Protein AF-A0A673GDU0-F1 (afdb_monomer)

Structure (mmCIF, N/CA/C/O backbone):
data_AF-A0A673GDU0-F1
#
_entry.id   AF-A0A673GDU0-F1
#
loop_
_atom_site.group_PDB
_atom_site.id
_atom_site.type_symbol
_atom_site.label_atom_id
_atom_site.label_alt_id
_atom_site.label_comp_id
_atom_site.label_asym_id
_atom_site.label_entity_id
_atom_site.label_seq_id
_atom_site.pdbx_PDB_ins_code
_atom_site.Cartn_x
_atom_site.Cartn_y
_atom_site.Cartn_z
_atom_site.occupancy
_atom_site.B_iso_o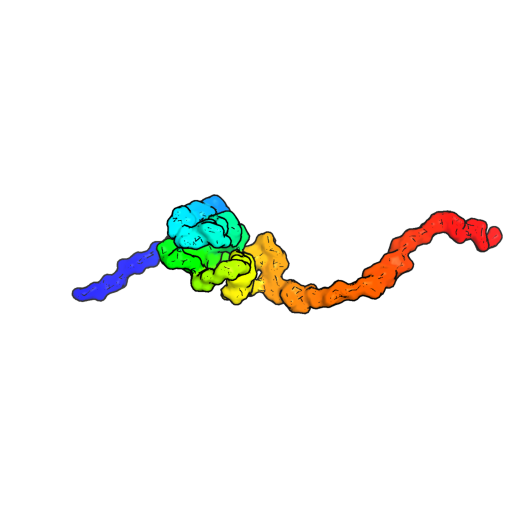r_equiv
_atom_site.auth_seq_id
_atom_site.auth_comp_id
_atom_site.auth_asym_id
_atom_site.auth_atom_id
_atom_site.pdbx_PDB_model_num
ATOM 1 N N . MET A 1 1 ? -28.736 0.744 -29.438 1.00 36.25 1 MET A N 1
ATOM 2 C CA . MET A 1 1 ? -28.479 0.380 -28.028 1.00 36.25 1 MET A CA 1
ATOM 3 C C . MET A 1 1 ? -27.080 -0.206 -27.941 1.00 36.25 1 MET A C 1
ATOM 5 O O . MET A 1 1 ? -26.630 -0.797 -28.915 1.00 36.25 1 MET A O 1
ATOM 9 N N . ALA A 1 2 ? -26.389 0.114 -26.850 1.00 42.16 2 ALA A N 1
ATOM 10 C CA . ALA A 1 2 ? -24.938 0.133 -26.680 1.00 42.16 2 ALA A CA 1
ATOM 11 C C . ALA A 1 2 ? -24.203 -1.130 -27.154 1.00 42.16 2 ALA A C 1
ATOM 13 O O . ALA A 1 2 ? -24.559 -2.243 -26.778 1.00 42.16 2 ALA A O 1
ATOM 14 N N . ARG A 1 3 ? -23.136 -0.935 -27.933 1.00 43.34 3 ARG A N 1
ATOM 15 C CA . ARG A 1 3 ? -22.069 -1.923 -28.087 1.00 43.34 3 ARG A CA 1
ATOM 16 C C . ARG A 1 3 ? -20.859 -1.379 -27.345 1.00 43.34 3 ARG A C 1
ATOM 18 O O . ARG A 1 3 ? -20.334 -0.327 -27.696 1.00 43.34 3 ARG A O 1
ATOM 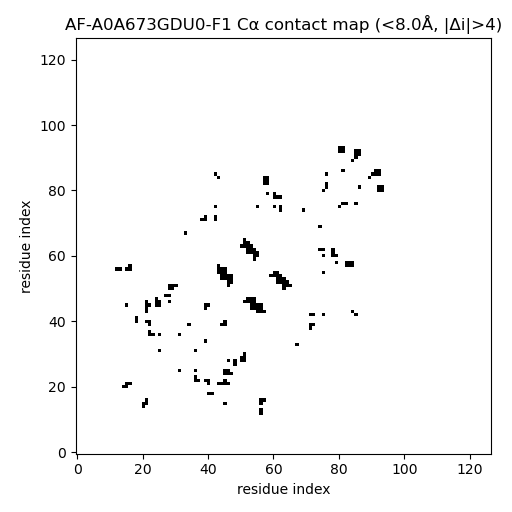25 N N . SER A 1 4 ? -20.551 -2.078 -26.264 1.00 54.44 4 SER A N 1
ATOM 26 C CA . SER A 1 4 ? -19.403 -1.912 -25.396 1.00 54.44 4 SER A CA 1
ATOM 27 C C . SER A 1 4 ? -18.111 -1.877 -26.201 1.00 54.44 4 SER A C 1
ATOM 29 O O . SER A 1 4 ? -17.806 -2.834 -26.904 1.00 54.44 4 SER A O 1
ATOM 31 N N . SER A 1 5 ? -17.363 -0.799 -26.023 1.00 53.06 5 SER A N 1
ATOM 32 C CA . SER A 1 5 ? -15.908 -0.767 -26.086 1.00 53.06 5 SER A CA 1
ATOM 33 C C . SER A 1 5 ? -15.519 0.296 -25.076 1.00 53.06 5 SER A C 1
ATOM 35 O O . SER A 1 5 ? -15.424 1.469 -25.406 1.00 53.06 5 SER A O 1
ATOM 37 N N . GLN A 1 6 ? -15.462 -0.087 -23.803 1.00 53.47 6 GLN A N 1
ATOM 38 C CA . GLN A 1 6 ? -14.603 0.645 -22.887 1.00 53.47 6 GLN A CA 1
ATOM 39 C C . GLN A 1 6 ? -13.228 0.100 -23.187 1.00 53.47 6 GLN A C 1
ATOM 41 O O . GLN A 1 6 ? -12.929 -1.061 -22.906 1.00 53.47 6 GLN A O 1
ATOM 46 N N . ASP A 1 7 ? -12.509 0.920 -23.937 1.00 48.59 7 ASP A N 1
ATOM 47 C CA . ASP A 1 7 ? -11.111 0.772 -24.246 1.00 48.59 7 ASP A CA 1
ATOM 48 C C . ASP A 1 7 ? -10.397 0.266 -22.998 1.00 48.59 7 ASP A C 1
ATOM 50 O O . ASP A 1 7 ? -10.496 0.850 -21.917 1.00 48.59 7 ASP A O 1
ATOM 54 N N . GLY A 1 8 ? -9.749 -0.887 -23.154 1.00 46.59 8 GLY A N 1
ATOM 55 C CA . GLY A 1 8 ? -8.762 -1.350 -22.206 1.00 46.59 8 GLY A CA 1
ATOM 56 C C . GLY A 1 8 ? -7.655 -0.317 -22.206 1.00 46.59 8 GLY A C 1
ATOM 57 O O . GLY A 1 8 ? -6.728 -0.395 -23.011 1.00 46.59 8 GLY A O 1
ATOM 58 N N . GLU A 1 9 ? -7.788 0.672 -21.331 1.00 45.38 9 GLU A N 1
ATOM 59 C CA . GLU A 1 9 ? -6.657 1.444 -20.886 1.00 45.38 9 GLU A CA 1
ATOM 60 C C . GLU A 1 9 ? -5.749 0.421 -20.215 1.00 45.38 9 GLU A C 1
ATOM 62 O O . GLU A 1 9 ? -6.019 -0.107 -19.138 1.00 45.38 9 GLU A O 1
ATOM 67 N N . ILE A 1 10 ? -4.724 0.030 -20.962 1.00 51.38 10 ILE A N 1
ATOM 68 C CA . ILE A 1 10 ? -3.490 -0.527 -20.439 1.00 51.38 10 ILE A CA 1
ATOM 69 C C . ILE A 1 10 ? -2.915 0.518 -19.473 1.00 51.38 10 ILE A C 1
ATOM 71 O O . ILE A 1 10 ? -2.000 1.268 -19.806 1.00 51.38 10 ILE A O 1
ATOM 75 N N . GLU A 1 11 ? -3.548 0.663 -18.310 1.00 49.25 11 GLU A N 1
ATOM 76 C CA . GLU A 1 11 ? -3.132 1.571 -17.257 1.00 49.25 11 GLU A CA 1
ATOM 77 C C . GLU A 1 11 ? -1.758 1.104 -16.800 1.00 49.25 11 GLU A C 1
ATOM 79 O O . GLU A 1 11 ? -1.640 0.078 -16.144 1.00 49.25 11 GLU A O 1
ATOM 84 N N . ALA A 1 12 ? -0.731 1.849 -17.208 1.00 54.88 12 ALA A N 1
ATOM 85 C CA . ALA A 1 12 ? 0.679 1.649 -16.913 1.00 54.88 12 ALA A CA 1
ATOM 86 C C . ALA A 1 12 ? 0.928 1.021 -15.529 1.00 54.88 12 ALA A C 1
ATOM 88 O O . ALA A 1 12 ? 1.072 1.720 -14.520 1.00 54.88 12 ALA A O 1
ATOM 89 N N . ASP A 1 13 ? 1.040 -0.308 -15.500 1.00 55.69 13 ASP A N 1
ATOM 90 C CA . ASP A 1 13 ? 1.244 -1.097 -14.283 1.00 55.69 13 ASP A CA 1
ATOM 91 C C . ASP A 1 13 ? 2.576 -0.724 -13.597 1.00 55.69 13 ASP A C 1
ATOM 93 O O . ASP A 1 13 ? 2.761 -0.895 -12.390 1.00 55.69 13 ASP A O 1
ATOM 97 N N . ASP A 1 14 ? 3.495 -0.122 -14.359 1.00 66.06 14 ASP A N 1
ATOM 98 C CA . ASP A 1 14 ? 4.790 0.366 -13.899 1.00 66.06 14 ASP A CA 1
ATOM 99 C C . ASP A 1 14 ? 4.721 1.657 -13.072 1.00 66.06 14 ASP A C 1
ATOM 101 O O . ASP A 1 14 ? 5.631 1.915 -12.276 1.00 66.06 14 ASP A O 1
ATOM 105 N N . ALA A 1 15 ? 3.663 2.470 -13.189 1.00 85.81 15 ALA A N 1
ATOM 106 C CA . ALA A 1 15 ? 3.588 3.759 -12.492 1.00 85.81 15 ALA A CA 1
ATOM 107 C C . ALA A 1 15 ? 3.631 3.593 -10.962 1.00 85.81 15 ALA A C 1
ATOM 109 O O . ALA A 1 15 ? 4.193 4.431 -10.249 1.00 85.81 15 ALA A O 1
ATOM 110 N N . TRP A 1 16 ? 3.100 2.480 -10.452 1.00 92.06 16 TRP A N 1
ATOM 111 C CA . TRP A 1 16 ? 3.030 2.189 -9.019 1.00 92.06 16 TRP A CA 1
ATOM 112 C C . TRP A 1 16 ? 4.252 1.439 -8.471 1.00 92.06 16 TRP A C 1
ATOM 114 O O . TRP A 1 16 ? 4.351 1.234 -7.256 1.00 92.06 16 TRP A O 1
ATOM 124 N N . SER A 1 17 ? 5.228 1.092 -9.319 1.00 90.12 17 SER A N 1
ATOM 125 C CA . SER A 1 17 ? 6.531 0.576 -8.869 1.00 90.12 17 SER A CA 1
ATOM 126 C C . SER A 1 17 ? 7.305 1.618 -8.042 1.00 90.12 17 SER A C 1
ATOM 128 O O . SER A 1 17 ? 7.977 1.284 -7.059 1.00 90.12 17 SER A O 1
ATOM 130 N N . SER A 1 18 ? 7.114 2.901 -8.362 1.00 93.81 18 SER A N 1
ATOM 131 C CA . SER A 1 18 ? 7.695 4.050 -7.667 1.00 93.81 18 SER A CA 1
ATOM 132 C C . SER A 1 18 ? 7.049 4.286 -6.297 1.00 93.81 18 SER A C 1
ATOM 134 O O . SER A 1 18 ? 5.839 4.485 -6.174 1.00 93.81 18 SER A O 1
ATOM 136 N N . MET A 1 19 ? 7.870 4.309 -5.244 1.00 95.25 19 MET A N 1
ATOM 137 C CA . MET A 1 19 ? 7.414 4.578 -3.875 1.00 95.25 19 MET A CA 1
ATOM 138 C C . MET A 1 19 ? 6.755 5.968 -3.720 1.00 95.25 19 MET A C 1
ATOM 140 O O . MET A 1 19 ? 5.660 6.018 -3.159 1.00 95.25 19 MET A O 1
ATOM 144 N N . PRO A 1 20 ? 7.332 7.077 -4.233 1.00 96.88 20 PRO A N 1
ATOM 145 C CA . PRO A 1 20 ? 6.678 8.389 -4.209 1.00 96.88 20 PRO A CA 1
ATOM 146 C C . PRO A 1 20 ? 5.280 8.406 -4.833 1.00 96.88 20 PRO A C 1
ATOM 148 O O . PRO A 1 20 ? 4.368 9.001 -4.260 1.00 96.88 20 PRO A O 1
ATOM 151 N N . ASN A 1 21 ? 5.087 7.711 -5.959 1.00 96.50 21 ASN A N 1
ATOM 152 C CA . ASN A 1 21 ? 3.780 7.645 -6.613 1.00 96.50 21 ASN A CA 1
ATOM 153 C C . ASN A 1 21 ? 2.769 6.964 -5.689 1.00 96.50 21 ASN A C 1
ATOM 155 O O . ASN A 1 21 ? 1.711 7.528 -5.415 1.00 96.50 21 ASN A O 1
ATOM 159 N N . ARG A 1 22 ? 3.128 5.805 -5.117 1.00 97.25 22 ARG A N 1
ATOM 160 C CA . ARG A 1 22 ? 2.262 5.109 -4.155 1.00 97.25 22 ARG A CA 1
ATOM 161 C C . ARG A 1 22 ? 1.873 6.003 -2.983 1.00 97.25 22 ARG A C 1
ATOM 163 O O . ARG A 1 22 ? 0.692 6.068 -2.670 1.00 97.25 22 ARG A O 1
ATO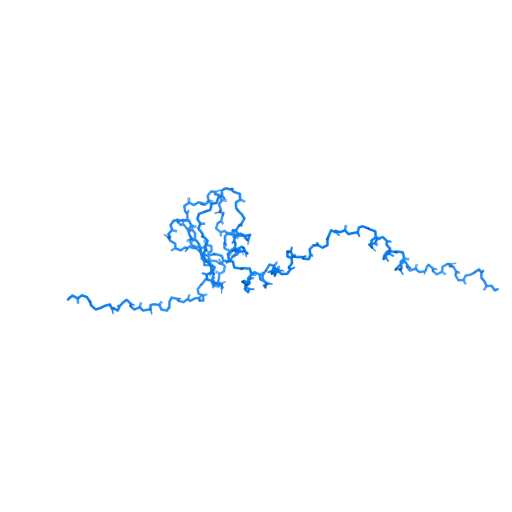M 170 N N . VAL A 1 23 ? 2.817 6.728 -2.380 1.00 98.00 23 VAL A N 1
ATOM 171 C CA . VAL A 1 23 ? 2.516 7.668 -1.283 1.00 98.00 23 VAL A CA 1
ATOM 172 C C . VAL A 1 23 ? 1.535 8.751 -1.741 1.00 98.00 23 VAL A C 1
ATOM 174 O O . VAL A 1 23 ? 0.533 8.992 -1.072 1.00 98.00 23 VAL A O 1
ATOM 177 N N . SER A 1 24 ? 1.772 9.350 -2.911 1.00 97.12 24 SER A N 1
ATOM 178 C CA . SER A 1 24 ? 0.919 10.405 -3.469 1.00 97.12 24 SER A CA 1
ATOM 179 C C . SER A 1 24 ? -0.517 9.943 -3.754 1.00 97.12 24 SER A C 1
ATOM 181 O O . SER A 1 24 ? -1.442 10.752 -3.686 1.00 97.12 24 SER A O 1
ATOM 183 N N . SER A 1 25 ? -0.744 8.647 -3.996 1.00 96.94 25 SER A N 1
ATOM 184 C CA . SER A 1 25 ? -2.098 8.113 -4.213 1.00 96.94 25 SER A CA 1
ATOM 185 C C . SER A 1 25 ? -3.027 8.270 -2.997 1.00 96.94 25 SER A C 1
ATOM 187 O O . SER A 1 25 ? -4.243 8.338 -3.158 1.00 96.94 25 SER A O 1
ATOM 189 N N . PHE A 1 26 ? -2.483 8.392 -1.781 1.00 97.81 26 PHE A N 1
ATOM 190 C CA . PHE A 1 26 ? -3.262 8.433 -0.537 1.00 97.81 26 PHE A CA 1
ATOM 191 C C . PHE A 1 26 ? -3.794 9.826 -0.158 1.00 97.81 26 PHE A C 1
ATOM 193 O O . PHE A 1 26 ? -4.342 9.981 0.930 1.00 97.81 26 PHE A O 1
ATOM 200 N N . GLN A 1 27 ? -3.688 10.829 -1.039 1.00 95.38 27 GLN A N 1
ATOM 201 C CA . GLN A 1 27 ? -4.159 12.203 -0.782 1.00 95.38 27 GLN A CA 1
ATOM 202 C C . GLN A 1 27 ? -5.613 12.284 -0.281 1.00 95.38 27 GLN A C 1
ATOM 204 O O . GLN A 1 27 ? -5.925 13.132 0.548 1.00 95.38 27 GLN A O 1
ATOM 209 N N . HIS A 1 28 ? -6.484 11.388 -0.753 1.00 94.50 28 HIS A N 1
ATOM 210 C CA . HIS A 1 28 ? -7.910 11.347 -0.400 1.00 94.50 28 HIS A CA 1
ATOM 211 C C . HIS A 1 28 ? -8.301 10.071 0.355 1.00 94.50 28 HIS A C 1
ATOM 213 O O . HIS A 1 28 ? -9.465 9.672 0.348 1.00 94.50 28 HIS A O 1
ATOM 219 N N . PHE A 1 29 ? -7.334 9.385 0.967 1.00 96.44 29 PHE A N 1
ATOM 220 C CA . PHE A 1 29 ? -7.616 8.159 1.701 1.00 96.44 29 PHE A CA 1
ATOM 221 C C . PHE A 1 29 ? -8.427 8.478 2.972 1.00 96.44 29 PHE A C 1
ATOM 223 O O . PHE A 1 29 ? -8.000 9.314 3.767 1.00 96.44 29 PHE A O 1
ATOM 230 N N . PRO A 1 30 ? -9.580 7.830 3.215 1.00 95.31 30 PRO A N 1
ATOM 231 C CA . PRO A 1 30 ? -10.488 8.238 4.292 1.00 95.31 30 PRO A CA 1
ATOM 232 C C . PRO A 1 30 ? -10.002 7.882 5.705 1.00 95.31 30 PRO A C 1
ATOM 234 O O . PRO A 1 30 ? -10.647 8.259 6.676 1.00 95.31 30 PRO A O 1
ATOM 237 N N . ARG A 1 31 ? -8.893 7.141 5.837 1.00 93.94 31 ARG A N 1
ATOM 238 C CA . ARG A 1 31 ? -8.397 6.599 7.118 1.00 93.94 31 ARG A CA 1
ATOM 239 C C . ARG A 1 31 ? -6.946 6.974 7.403 1.00 93.94 31 ARG A C 1
ATOM 241 O O . ARG A 1 31 ? -6.194 6.196 7.988 1.00 93.94 31 ARG A O 1
ATOM 248 N N . THR A 1 32 ? -6.542 8.161 6.958 1.00 92.56 32 THR A N 1
ATOM 249 C CA . THR A 1 32 ? -5.185 8.706 7.142 1.00 92.56 32 THR A CA 1
ATOM 250 C C . THR A 1 32 ? -4.786 8.860 8.608 1.00 92.56 32 THR A C 1
ATOM 252 O O . THR A 1 32 ? -3.601 8.766 8.916 1.00 92.56 32 THR A O 1
ATOM 255 N N . GLU A 1 33 ? -5.751 9.037 9.517 1.00 91.38 33 GLU A N 1
ATOM 256 C CA . GLU A 1 33 ? -5.499 9.106 10.965 1.00 91.38 33 GLU A CA 1
ATOM 257 C C . GLU A 1 33 ? -5.060 7.758 11.561 1.00 91.38 33 GLU A C 1
ATOM 259 O O . GLU A 1 33 ? -4.279 7.722 12.510 1.00 91.38 33 GLU A O 1
ATOM 264 N N . GLU A 1 34 ? -5.533 6.638 11.006 1.00 93.81 34 GLU A N 1
ATOM 265 C CA . GLU A 1 34 ? -5.184 5.293 11.481 1.00 93.81 34 GLU A CA 1
ATOM 266 C C . GLU A 1 34 ? -4.025 4.667 10.705 1.00 93.81 34 GLU A C 1
ATOM 268 O O . GLU A 1 34 ? -3.222 3.912 11.265 1.00 93.81 34 GLU A O 1
ATOM 273 N N . PHE A 1 35 ? -3.929 4.973 9.412 1.00 94.88 35 PHE A N 1
ATOM 274 C CA . PHE A 1 35 ? -2.952 4.381 8.512 1.00 94.88 35 PHE A CA 1
ATOM 275 C C . PHE A 1 35 ? -2.256 5.468 7.703 1.00 94.88 35 PHE A C 1
ATOM 277 O O . PHE A 1 35 ? -2.843 6.068 6.802 1.00 94.88 35 PHE A O 1
ATOM 284 N N . SER A 1 36 ? -0.970 5.686 7.986 1.00 96.25 36 SER A N 1
ATOM 285 C CA . SER A 1 3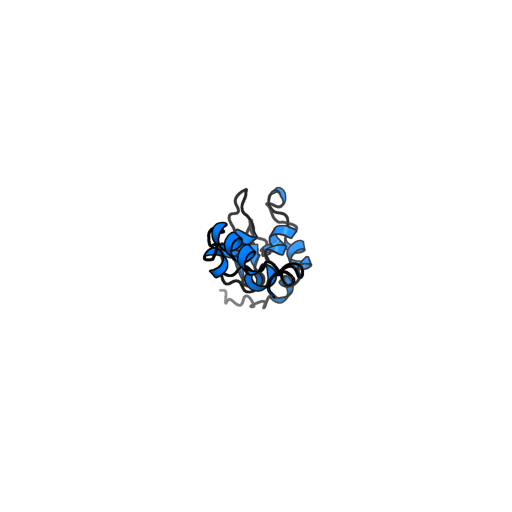6 ? -0.185 6.641 7.210 1.00 96.25 36 SER A CA 1
ATOM 286 C C . SER A 1 36 ? 0.052 6.140 5.783 1.00 96.25 36 SER A C 1
ATOM 288 O O . SER A 1 36 ? 0.261 4.940 5.541 1.00 96.25 36 SER A O 1
ATOM 290 N N . ALA A 1 37 ? 0.071 7.084 4.842 1.00 97.50 37 ALA A N 1
ATOM 291 C CA . ALA A 1 37 ? 0.339 6.831 3.432 1.00 97.50 37 ALA A CA 1
ATOM 292 C C . ALA A 1 37 ? 1.665 6.081 3.231 1.00 97.50 37 ALA A C 1
ATOM 294 O O . ALA A 1 37 ? 1.739 5.125 2.462 1.00 97.50 37 ALA A O 1
ATOM 295 N N . GLU A 1 38 ? 2.708 6.449 3.977 1.00 97.00 38 GLU A N 1
ATOM 296 C CA . GLU A 1 38 ? 4.023 5.815 3.905 1.00 97.00 38 GLU A CA 1
ATOM 297 C C . GLU A 1 38 ? 3.970 4.360 4.363 1.00 97.00 38 GLU A C 1
ATOM 299 O O . GLU A 1 38 ? 4.626 3.506 3.767 1.00 97.00 38 GLU A O 1
ATOM 304 N N . ARG A 1 39 ? 3.200 4.044 5.412 1.00 96.56 39 ARG A N 1
ATOM 305 C CA . ARG A 1 39 ? 3.115 2.677 5.938 1.00 96.56 39 ARG A CA 1
ATOM 306 C C . ARG A 1 39 ? 2.401 1.756 4.953 1.00 96.56 39 ARG A C 1
ATOM 308 O O . ARG A 1 39 ? 2.874 0.642 4.724 1.00 96.56 39 ARG A O 1
ATOM 315 N N . LEU A 1 40 ? 1.319 2.231 4.339 1.00 98.00 40 LEU A N 1
ATOM 316 C CA . LEU A 1 40 ? 0.611 1.514 3.277 1.00 98.00 40 LEU A CA 1
ATOM 317 C C . LEU A 1 40 ? 1.504 1.360 2.030 1.00 98.00 40 LEU A C 1
ATOM 319 O O . LEU A 1 40 ? 1.693 0.249 1.531 1.00 98.00 40 LEU A O 1
ATOM 323 N N . ALA A 1 41 ? 2.159 2.436 1.587 1.00 97.56 41 ALA A N 1
ATOM 324 C CA . ALA A 1 41 ? 3.037 2.423 0.418 1.00 97.56 41 ALA A CA 1
ATOM 325 C C . ALA A 1 41 ? 4.294 1.550 0.596 1.00 97.56 41 ALA A C 1
ATOM 327 O O . ALA A 1 41 ? 4.712 0.882 -0.356 1.00 97.56 41 ALA A O 1
ATOM 328 N N . ARG A 1 42 ? 4.874 1.488 1.805 1.00 96.31 42 ARG A N 1
ATOM 329 C CA . ARG A 1 42 ? 5.993 0.584 2.152 1.00 96.31 42 ARG A CA 1
ATOM 330 C C . ARG A 1 42 ? 5.578 -0.883 2.158 1.00 96.31 42 ARG A C 1
ATOM 332 O O . ARG A 1 42 ? 6.389 -1.747 1.828 1.00 96.31 42 ARG A O 1
ATOM 339 N N . ALA A 1 43 ? 4.320 -1.163 2.493 1.00 97.06 43 ALA A N 1
ATOM 340 C CA . ALA A 1 43 ? 3.737 -2.486 2.312 1.00 97.06 43 ALA A CA 1
ATOM 341 C C . ALA A 1 43 ? 3.451 -2.796 0.831 1.00 97.06 43 ALA A C 1
ATOM 343 O O . ALA A 1 43 ? 3.048 -3.906 0.527 1.00 97.06 43 ALA A O 1
ATOM 344 N N . GLY A 1 44 ? 3.711 -1.876 -0.103 1.00 96.94 44 GLY A N 1
ATOM 345 C CA . GLY A 1 44 ? 3.541 -2.089 -1.541 1.00 96.94 44 GLY A CA 1
ATOM 346 C C . GLY A 1 44 ? 2.164 -1.689 -2.063 1.00 96.94 44 GLY A C 1
ATOM 347 O O . GLY A 1 44 ? 1.840 -2.020 -3.201 1.00 96.94 44 GLY A O 1
ATOM 348 N N . PHE A 1 45 ? 1.358 -0.995 -1.261 1.00 98.00 45 PHE A N 1
ATOM 349 C CA . PHE A 1 45 ? 0.011 -0.592 -1.641 1.00 98.00 45 PHE A CA 1
ATOM 350 C C . PHE A 1 45 ? -0.053 0.800 -2.268 1.00 98.00 45 PHE A C 1
ATOM 352 O O . PHE A 1 45 ? 0.688 1.698 -1.876 1.00 98.00 45 PHE A O 1
ATOM 359 N N . TYR A 1 46 ? -0.991 0.984 -3.189 1.00 97.88 46 TYR A N 1
ATOM 360 C CA . TYR A 1 46 ? -1.505 2.285 -3.612 1.00 97.88 46 TYR A CA 1
ATOM 361 C C . TYR A 1 46 ? -3.021 2.336 -3.386 1.00 97.88 46 TYR A C 1
ATOM 363 O O . TYR A 1 46 ? -3.688 1.295 -3.336 1.00 97.88 46 TYR A O 1
ATOM 371 N N . PHE A 1 47 ? -3.565 3.537 -3.209 1.00 97.81 47 PHE A N 1
ATOM 372 C CA . PHE A 1 47 ? -4.996 3.736 -3.018 1.00 97.81 47 PHE A CA 1
ATOM 373 C C . PHE A 1 47 ? -5.746 3.612 -4.344 1.00 97.81 47 PHE A C 1
ATOM 375 O O . PHE A 1 47 ? -5.335 4.178 -5.353 1.00 97.81 47 PHE A O 1
ATOM 382 N N . THR A 1 48 ? -6.868 2.892 -4.338 1.00 96.31 48 THR A N 1
ATOM 383 C CA . THR A 1 48 ? -7.682 2.674 -5.548 1.00 96.31 48 THR A CA 1
ATOM 384 C C . THR A 1 48 ? -8.677 3.801 -5.835 1.00 96.31 48 THR A C 1
ATOM 386 O O . THR A 1 48 ? -9.354 3.764 -6.856 1.00 96.31 48 THR A O 1
ATOM 389 N N . GLY A 1 49 ? -8.806 4.784 -4.937 1.00 95.50 49 GLY A N 1
ATOM 390 C CA . GLY A 1 49 ? -9.807 5.852 -5.042 1.00 95.50 49 GLY A CA 1
ATOM 391 C C . GLY A 1 49 ? -11.188 5.481 -4.490 1.00 95.50 49 GLY A C 1
ATOM 392 O O . GLY A 1 49 ? -12.071 6.334 -4.447 1.00 95.50 49 GLY A O 1
ATOM 393 N N . GLN A 1 50 ? -11.390 4.237 -4.042 1.00 96.12 50 GLN A N 1
ATOM 394 C CA . GLN A 1 50 ? -12.675 3.739 -3.551 1.00 96.12 50 GLN A CA 1
ATOM 395 C C . GLN A 1 50 ? -12.585 3.303 -2.083 1.00 96.12 50 GLN A C 1
ATOM 397 O O . GLN A 1 50 ? -11.763 2.456 -1.743 1.00 96.12 50 GLN A O 1
ATOM 402 N N . ALA A 1 51 ? -13.466 3.838 -1.228 1.00 96.00 51 ALA A N 1
ATOM 403 C CA . ALA A 1 51 ? -13.555 3.493 0.198 1.00 96.00 51 ALA A CA 1
ATOM 404 C C . ALA A 1 51 ? -12.169 3.481 0.882 1.00 96.00 51 ALA A C 1
ATOM 406 O O . ALA A 1 51 ? -11.401 4.423 0.712 1.00 96.00 51 ALA A O 1
ATOM 407 N N . ASP A 1 52 ? -11.832 2.430 1.632 1.00 96.81 52 ASP A N 1
ATOM 408 C CA . ASP A 1 52 ? -10.495 2.197 2.189 1.00 96.81 52 ASP A CA 1
ATOM 409 C C . ASP A 1 52 ? -9.698 1.129 1.410 1.00 96.81 52 ASP A C 1
ATOM 411 O O . ASP A 1 52 ? -8.715 0.568 1.902 1.00 96.81 52 ASP A O 1
ATOM 415 N N . ARG A 1 53 ? -10.100 0.867 0.161 1.00 98.12 53 ARG A N 1
ATOM 416 C CA . ARG A 1 53 ? -9.529 -0.175 -0.686 1.00 98.12 53 ARG A CA 1
ATOM 417 C C . ARG A 1 53 ? -8.174 0.228 -1.253 1.00 98.12 53 ARG A C 1
ATOM 419 O O . ARG A 1 53 ? -8.036 1.223 -1.973 1.00 98.12 53 ARG A O 1
ATOM 426 N N . VAL A 1 54 ? -7.185 -0.629 -1.039 1.00 98.06 54 VAL A N 1
ATOM 427 C CA . VAL A 1 54 ? -5.827 -0.478 -1.566 1.00 98.06 54 VAL A CA 1
ATOM 428 C C . VAL A 1 54 ? -5.417 -1.692 -2.394 1.00 98.06 54 VAL A C 1
ATOM 430 O O . VAL A 1 54 ? -5.915 -2.796 -2.172 1.00 98.06 54 VAL A O 1
ATOM 433 N N . ARG A 1 55 ? -4.504 -1.513 -3.352 1.00 98.00 55 ARG A N 1
ATOM 434 C CA . ARG A 1 55 ? -4.015 -2.591 -4.224 1.00 98.00 55 ARG A CA 1
ATOM 435 C C . ARG A 1 55 ? -2.494 -2.644 -4.233 1.00 98.00 55 ARG A C 1
ATOM 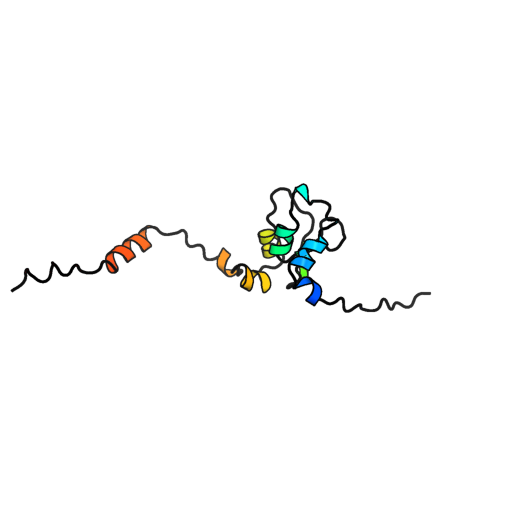437 O O . ARG A 1 55 ? -1.834 -1.609 -4.216 1.00 98.00 55 ARG A O 1
ATOM 444 N N . CYS A 1 56 ? -1.925 -3.847 -4.218 1.00 97.38 56 CYS A N 1
ATOM 445 C CA . CYS A 1 56 ? -0.483 -4.009 -4.352 1.00 97.38 56 CYS A CA 1
ATOM 446 C C . CYS A 1 56 ? -0.044 -3.768 -5.802 1.00 97.38 56 CYS A C 1
ATOM 448 O O . CYS A 1 56 ? -0.617 -4.356 -6.714 1.00 97.38 56 CYS A O 1
ATOM 450 N N . PHE A 1 57 ? 1.016 -2.986 -6.016 1.00 96.06 57 PHE A N 1
ATOM 451 C CA . PHE A 1 57 ? 1.561 -2.758 -7.362 1.00 96.06 57 PHE A CA 1
ATOM 452 C C . PHE A 1 57 ? 2.182 -4.012 -8.005 1.00 96.06 57 PHE A C 1
ATOM 454 O O . PHE A 1 57 ? 2.305 -4.077 -9.218 1.00 96.06 57 PHE A O 1
ATOM 461 N N . SER A 1 58 ? 2.617 -4.989 -7.198 1.00 94.88 58 SER A N 1
ATOM 462 C CA . SER A 1 58 ? 3.387 -6.145 -7.679 1.00 94.88 58 SER A CA 1
ATOM 463 C C . SER A 1 58 ? 2.554 -7.414 -7.837 1.00 94.88 58 SER A C 1
ATOM 465 O O . SER A 1 58 ? 2.732 -8.133 -8.814 1.00 94.88 58 SER A O 1
ATOM 467 N N . CYS A 1 59 ? 1.696 -7.738 -6.866 1.00 95.38 59 CYS A N 1
ATOM 468 C CA . CYS A 1 59 ? 0.855 -8.940 -6.926 1.00 95.38 59 CYS A CA 1
ATOM 469 C C . CYS A 1 59 ? -0.613 -8.637 -7.232 1.00 95.38 59 CYS A C 1
ATOM 471 O O . CYS A 1 59 ? -1.412 -9.563 -7.321 1.00 95.38 59 CYS A O 1
ATOM 473 N N . HIS A 1 60 ? -0.980 -7.356 -7.345 1.00 95.62 60 HIS A N 1
ATOM 474 C CA . HIS A 1 60 ? -2.341 -6.881 -7.608 1.00 95.62 60 HIS A CA 1
ATOM 475 C C . HIS A 1 60 ? -3.402 -7.307 -6.584 1.00 95.62 60 HIS A C 1
ATOM 477 O O . HIS A 1 60 ? -4.583 -7.023 -6.797 1.00 95.62 60 HIS A O 1
ATOM 483 N N . ALA A 1 61 ? -3.001 -7.916 -5.461 1.00 97.12 61 ALA A N 1
ATOM 484 C CA . ALA A 1 61 ? -3.892 -8.241 -4.359 1.00 97.12 61 ALA A CA 1
ATOM 485 C C . ALA A 1 61 ? -4.494 -6.965 -3.768 1.00 97.12 61 ALA A C 1
ATOM 487 O O . ALA A 1 61 ? -3.816 -5.941 -3.622 1.00 97.12 61 ALA A O 1
ATOM 488 N N . THR A 1 62 ? -5.774 -7.047 -3.430 1.00 97.81 62 THR A N 1
ATOM 489 C CA . THR A 1 62 ? -6.562 -5.937 -2.906 1.00 97.81 62 THR A CA 1
ATOM 490 C C . THR A 1 62 ? -6.889 -6.188 -1.441 1.00 97.81 62 THR A C 1
ATOM 492 O O . THR A 1 62 ? -7.208 -7.311 -1.060 1.00 97.81 62 THR A O 1
ATOM 495 N N . VAL A 1 63 ? -6.792 -5.139 -0.627 1.00 98.19 63 VAL A N 1
ATOM 496 C CA . VAL A 1 63 ? -7.165 -5.157 0.789 1.00 98.19 63 VAL A CA 1
ATOM 497 C C . VAL A 1 63 ? -8.124 -4.002 1.051 1.00 98.19 63 VAL A C 1
ATOM 499 O O . VAL A 1 63 ? -7.858 -2.869 0.654 1.00 98.19 63 VAL A O 1
ATOM 502 N N . GLU A 1 64 ? -9.227 -4.303 1.719 1.00 97.38 64 GLU A N 1
ATOM 503 C CA . GLU A 1 64 ? -10.271 -3.371 2.152 1.00 97.38 64 GLU A CA 1
ATOM 504 C C . GLU A 1 64 ? -10.775 -3.787 3.546 1.00 97.38 64 GLU A C 1
ATOM 506 O O . GLU A 1 64 ? -10.237 -4.741 4.131 1.00 97.38 64 GLU A O 1
ATOM 511 N N . ASP A 1 65 ? -11.754 -3.056 4.085 1.00 96.69 65 ASP A N 1
ATOM 512 C CA . ASP A 1 65 ? -12.363 -3.300 5.402 1.00 96.69 65 ASP A CA 1
ATOM 513 C C . ASP A 1 65 ? -11.326 -3.300 6.536 1.00 96.69 65 ASP A C 1
ATOM 515 O O . ASP A 1 65 ? -11.191 -4.253 7.312 1.00 96.69 65 ASP A O 1
ATOM 519 N N . TRP A 1 66 ? -10.533 -2.230 6.613 1.00 96.50 66 TRP A N 1
ATOM 520 C CA . TRP A 1 66 ? -9.456 -2.137 7.595 1.00 96.50 66 TRP A CA 1
ATOM 521 C C . TRP A 1 66 ? -10.004 -2.038 9.031 1.00 96.50 66 TRP A C 1
ATOM 523 O O . TRP A 1 66 ? -11.025 -1.409 9.308 1.00 96.50 66 TRP A O 1
ATOM 533 N N . ASN A 1 67 ? -9.303 -2.603 10.004 1.00 95.62 67 ASN A N 1
ATOM 534 C CA . ASN A 1 67 ? -9.648 -2.476 11.420 1.00 95.62 67 ASN A CA 1
ATOM 535 C C . ASN A 1 67 ? -8.574 -1.699 12.171 1.00 95.62 67 ASN A C 1
ATOM 537 O O . ASN A 1 67 ? -7.392 -1.750 11.831 1.00 95.62 67 ASN A O 1
ATOM 541 N N . ARG A 1 68 ? -8.965 -0.981 13.231 1.00 93.00 68 ARG A N 1
ATOM 542 C CA . ARG A 1 68 ? -7.979 -0.356 14.124 1.00 93.00 68 ARG A CA 1
ATOM 543 C C . ARG A 1 68 ? -7.025 -1.431 14.645 1.00 93.00 68 ARG A C 1
ATOM 545 O O . ARG A 1 68 ? -7.466 -2.434 15.193 1.00 93.00 68 ARG A O 1
ATOM 552 N N . GLY A 1 69 ? -5.726 -1.200 14.471 1.00 92.25 69 GLY A N 1
ATOM 553 C CA . GLY A 1 69 ? -4.675 -2.150 14.846 1.00 92.25 69 GLY A CA 1
ATOM 554 C C . GLY A 1 69 ? -4.179 -3.044 13.707 1.00 92.25 69 GLY A C 1
ATOM 555 O O . GLY A 1 69 ? -3.130 -3.665 13.868 1.00 92.25 69 GLY A O 1
ATOM 556 N N . ASP A 1 70 ? -4.845 -3.065 12.547 1.00 95.50 70 ASP A N 1
ATOM 557 C CA . ASP A 1 70 ? -4.351 -3.814 11.393 1.00 95.50 70 ASP A CA 1
ATOM 558 C C . ASP A 1 70 ? -2.949 -3.339 10.984 1.00 95.50 70 ASP A C 1
ATOM 560 O O . ASP A 1 70 ? -2.643 -2.147 10.891 1.00 95.50 70 ASP A O 1
ATOM 564 N N . ALA A 1 71 ? -2.066 -4.293 10.703 1.00 95.50 71 ALA A N 1
ATOM 565 C CA . ALA A 1 71 ? -0.744 -4.009 10.168 1.00 95.50 71 ALA A CA 1
ATOM 566 C C . ALA A 1 71 ? -0.761 -4.196 8.641 1.00 95.50 71 ALA A C 1
ATOM 568 O O . ALA A 1 71 ? -0.999 -5.317 8.185 1.00 95.50 71 ALA A O 1
ATOM 569 N N . PRO A 1 72 ? -0.442 -3.163 7.831 1.00 96.31 72 PRO A N 1
ATOM 570 C CA . PRO A 1 72 ? -0.492 -3.272 6.373 1.00 96.31 72 PRO A CA 1
ATOM 571 C C . PRO A 1 72 ? 0.319 -4.426 5.792 1.00 96.31 72 PRO A C 1
ATOM 573 O O . PRO A 1 72 ? -0.160 -5.138 4.916 1.00 96.31 72 PRO A O 1
ATOM 576 N N . LEU A 1 73 ? 1.520 -4.659 6.325 1.00 95.50 73 LEU A N 1
ATOM 577 C CA . LEU A 1 73 ? 2.377 -5.757 5.886 1.00 95.50 73 LEU A CA 1
ATOM 578 C C . LEU A 1 73 ? 1.739 -7.131 6.151 1.00 95.50 73 LEU A C 1
ATOM 580 O O . LEU A 1 73 ? 1.764 -7.992 5.278 1.00 95.50 73 LEU A O 1
ATOM 584 N N . MET A 1 74 ? 1.109 -7.308 7.317 1.00 95.25 74 MET A N 1
ATOM 585 C CA . MET A 1 74 ? 0.442 -8.563 7.683 1.00 95.25 74 MET A CA 1
ATOM 586 C C . MET A 1 74 ? -0.813 -8.799 6.847 1.00 95.25 74 MET A C 1
ATOM 588 O O . MET A 1 74 ? -1.008 -9.897 6.334 1.00 95.25 74 MET A O 1
ATOM 592 N N . ARG A 1 75 ? -1.638 -7.761 6.649 1.00 97.25 75 ARG A N 1
ATOM 593 C CA . ARG A 1 75 ? -2.818 -7.837 5.775 1.00 97.25 75 ARG A CA 1
ATOM 594 C C . ARG A 1 75 ? -2.418 -8.164 4.335 1.00 97.25 75 ARG A C 1
ATOM 596 O O . ARG A 1 75 ? -3.073 -8.980 3.694 1.00 97.25 75 ARG A O 1
ATOM 603 N N . HIS A 1 76 ? -1.306 -7.608 3.850 1.00 97.19 76 HIS A N 1
ATOM 604 C CA . HIS A 1 76 ? -0.751 -7.964 2.546 1.00 97.19 76 HIS A CA 1
ATOM 605 C C . HIS A 1 76 ? -0.314 -9.431 2.494 1.00 97.19 76 HIS A C 1
ATOM 607 O O . HIS A 1 76 ? -0.709 -10.154 1.583 1.00 97.19 76 HIS A O 1
ATOM 613 N N . GLN A 1 77 ? 0.461 -9.893 3.474 1.00 94.56 77 GLN A N 1
ATOM 614 C CA . GLN A 1 77 ? 0.914 -11.282 3.519 1.00 94.56 77 GLN A CA 1
ATOM 615 C C . GLN A 1 77 ? -0.263 -12.263 3.579 1.00 94.56 77 GLN A C 1
ATOM 617 O O . GLN A 1 77 ? -0.228 -13.293 2.915 1.00 94.56 77 GLN A O 1
ATOM 622 N N . GLN A 1 78 ? -1.320 -11.932 4.321 1.00 95.38 78 GLN A N 1
ATOM 623 C CA . GLN A 1 78 ? -2.527 -12.749 4.398 1.00 95.38 78 GLN A CA 1
ATOM 624 C C . GLN A 1 78 ? -3.303 -12.771 3.073 1.00 95.38 78 GLN A C 1
ATOM 626 O O . GLN A 1 78 ? -3.784 -13.826 2.671 1.00 95.38 78 GLN A O 1
ATOM 631 N N . ALA A 1 79 ? -3.392 -11.635 2.377 1.00 96.38 79 ALA A N 1
ATOM 632 C CA . ALA A 1 79 ? -4.064 -11.543 1.082 1.00 96.38 79 ALA A CA 1
ATOM 633 C C . ALA A 1 79 ? -3.274 -12.214 -0.059 1.00 96.38 79 ALA A C 1
ATOM 635 O O . ALA A 1 79 ? -3.868 -12.740 -0.996 1.00 96.38 79 ALA A O 1
ATOM 636 N N . SER A 1 80 ? -1.939 -12.185 -0.009 1.00 95.75 80 SER A N 1
ATOM 637 C CA . SER A 1 80 ? -1.066 -12.750 -1.043 1.00 95.75 80 SER A CA 1
ATOM 638 C C . SER A 1 80 ? 0.285 -13.198 -0.457 1.00 95.75 80 SER A C 1
ATOM 640 O O . SER A 1 80 ? 1.297 -12.506 -0.633 1.00 95.75 80 SER A O 1
ATOM 642 N N . PRO A 1 81 ? 0.359 -14.387 0.168 1.00 92.50 81 PRO A N 1
ATOM 643 C CA . PRO A 1 81 ? 1.574 -14.878 0.833 1.00 92.50 81 PRO A CA 1
ATOM 644 C C . PRO A 1 81 ? 2.730 -15.174 -0.135 1.00 92.50 81 PRO A C 1
ATOM 646 O O . PRO A 1 81 ? 3.886 -15.247 0.275 1.00 92.50 81 PRO A O 1
ATOM 649 N N . SER A 1 82 ? 2.435 -15.323 -1.428 1.00 92.38 82 SER A N 1
ATOM 650 C CA . SER A 1 82 ? 3.408 -15.533 -2.506 1.00 92.38 82 SER A CA 1
ATOM 651 C C . SER A 1 82 ? 3.794 -14.242 -3.241 1.00 92.38 82 SER A C 1
ATOM 653 O O . SER A 1 82 ? 4.331 -14.301 -4.348 1.00 92.38 82 SER A O 1
ATOM 655 N N . CYS A 1 83 ? 3.501 -13.064 -2.675 1.00 94.62 83 CYS A N 1
ATOM 656 C CA . CYS A 1 83 ? 3.849 -11.789 -3.300 1.00 94.62 83 CYS A CA 1
ATOM 657 C C . CYS A 1 83 ? 5.374 -11.655 -3.449 1.00 94.62 83 CYS A C 1
ATOM 659 O O . CYS A 1 83 ? 6.111 -11.616 -2.461 1.00 94.62 83 CYS A O 1
ATOM 661 N N . LYS A 1 84 ? 5.855 -11.534 -4.695 1.00 91.94 84 LYS A N 1
ATOM 662 C CA . LYS A 1 84 ? 7.291 -11.399 -4.993 1.00 91.94 84 LYS A CA 1
ATOM 663 C C . LYS A 1 84 ? 7.895 -10.170 -4.318 1.00 91.94 84 LYS A C 1
ATOM 665 O O . LYS A 1 84 ? 8.976 -10.271 -3.743 1.00 91.94 84 LYS A O 1
ATOM 670 N N . PHE A 1 85 ? 7.176 -9.046 -4.312 1.00 93.12 85 PHE A N 1
ATOM 671 C CA . PHE A 1 85 ? 7.611 -7.842 -3.606 1.00 93.12 85 PHE A CA 1
ATOM 672 C C . PHE A 1 85 ? 7.831 -8.093 -2.109 1.00 93.12 85 PHE A C 1
ATOM 674 O O . PHE A 1 85 ? 8.873 -7.702 -1.595 1.00 93.12 85 PHE A O 1
ATOM 681 N N . LEU A 1 86 ? 6.921 -8.793 -1.420 1.00 90.44 86 LEU A N 1
ATOM 682 C CA . LEU A 1 86 ? 7.116 -9.133 -0.004 1.00 90.44 86 LEU A CA 1
ATOM 683 C C . LEU A 1 86 ? 8.351 -10.012 0.205 1.00 90.44 86 LEU A C 1
ATOM 685 O O . LEU A 1 86 ? 9.162 -9.731 1.087 1.00 90.44 86 LEU A O 1
ATOM 689 N N . SER A 1 87 ? 8.536 -11.018 -0.653 1.00 86.81 87 SER A N 1
ATOM 690 C CA . SER A 1 87 ? 9.686 -11.918 -0.552 1.00 86.81 87 SER A CA 1
ATOM 691 C C . SER A 1 87 ? 11.028 -11.218 -0.799 1.00 86.81 87 SER A C 1
ATOM 693 O O . SER A 1 87 ? 12.015 -11.566 -0.160 1.00 86.81 87 SER A O 1
ATOM 695 N N . CYS A 1 88 ? 11.073 -10.221 -1.690 1.00 85.31 88 CYS A N 1
ATOM 696 C CA . CYS A 1 88 ? 12.306 -9.508 -2.031 1.00 85.31 88 CYS A CA 1
ATOM 697 C C . CYS A 1 88 ? 12.584 -8.312 -1.110 1.00 85.31 88 CYS A C 1
ATOM 699 O O . CYS A 1 88 ? 13.732 -8.080 -0.751 1.00 85.31 88 CYS A O 1
ATOM 701 N N . ALA A 1 89 ? 11.558 -7.538 -0.749 1.00 81.00 89 ALA A N 1
ATOM 702 C CA . ALA A 1 89 ? 11.717 -6.291 0.002 1.00 81.00 89 ALA A CA 1
ATOM 703 C C . ALA A 1 89 ? 11.634 -6.480 1.522 1.00 81.00 89 ALA A C 1
ATOM 705 O O . ALA A 1 89 ? 12.196 -5.677 2.261 1.00 81.00 89 ALA A O 1
ATOM 706 N N . HIS A 1 90 ? 10.933 -7.518 1.991 1.00 77.19 90 HIS A N 1
ATOM 707 C CA . HIS A 1 90 ? 10.714 -7.766 3.422 1.00 77.19 90 HIS A CA 1
ATOM 708 C C . HIS A 1 90 ? 11.253 -9.120 3.887 1.00 77.19 90 HIS A C 1
ATOM 710 O O . HIS A 1 90 ? 11.157 -9.430 5.068 1.00 77.19 90 HIS A O 1
ATOM 716 N N . GLY A 1 91 ? 11.806 -9.934 2.979 1.00 68.88 91 GLY A N 1
ATOM 717 C CA . GLY A 1 91 ? 12.323 -11.266 3.306 1.00 68.88 91 GLY A CA 1
ATOM 718 C C . GLY A 1 91 ? 11.251 -12.237 3.806 1.00 68.88 91 GLY A C 1
ATOM 719 O O . GLY A 1 91 ? 11.593 -13.285 4.331 1.00 68.88 91 GLY A O 1
ATOM 720 N N . LEU A 1 92 ? 9.966 -11.897 3.652 1.00 65.75 92 LEU A N 1
ATOM 721 C CA . LEU A 1 92 ? 8.847 -12.705 4.121 1.00 65.75 92 LEU A CA 1
ATOM 722 C C . LEU A 1 92 ? 8.454 -13.698 3.028 1.00 65.75 92 LEU A C 1
ATOM 724 O O . LEU A 1 92 ? 7.809 -13.331 2.042 1.00 65.75 92 LEU A O 1
ATOM 728 N N . ARG A 1 93 ? 8.830 -14.965 3.193 1.00 61.75 93 ARG A N 1
ATOM 729 C CA . ARG A 1 93 ? 8.257 -16.087 2.445 1.00 61.75 93 ARG A CA 1
ATOM 730 C C . ARG A 1 93 ? 7.213 -16.785 3.304 1.00 61.75 93 ARG A C 1
ATOM 732 O O . ARG A 1 93 ? 7.282 -16.781 4.529 1.00 61.75 93 ARG A O 1
ATOM 739 N N . ALA A 1 94 ? 6.256 -17.447 2.657 1.00 59.50 94 ALA A N 1
ATOM 740 C CA . ALA A 1 94 ? 5.267 -18.276 3.351 1.00 59.50 94 ALA A CA 1
ATOM 741 C C . ALA A 1 94 ? 5.915 -19.304 4.309 1.00 59.50 94 ALA A C 1
ATOM 743 O O . ALA A 1 94 ? 5.335 -19.643 5.335 1.00 59.50 94 ALA A O 1
ATOM 744 N N . SER A 1 95 ? 7.139 -19.754 4.005 1.00 58.06 95 SER A N 1
ATOM 745 C CA . SER A 1 95 ? 7.926 -20.675 4.830 1.00 58.06 95 SER A CA 1
ATOM 746 C C . SER A 1 95 ? 8.460 -20.075 6.134 1.00 58.06 95 SER A C 1
ATOM 748 O O . SER A 1 95 ? 8.701 -20.826 7.075 1.00 58.06 95 SER A O 1
ATOM 750 N N . ASP A 1 96 ? 8.642 -18.755 6.220 1.00 59.81 96 ASP A N 1
ATOM 751 C CA . ASP A 1 96 ? 9.266 -18.118 7.391 1.00 59.81 96 ASP A CA 1
ATOM 752 C C . ASP A 1 96 ? 8.309 -18.035 8.588 1.00 59.81 96 ASP A C 1
ATOM 754 O O . ASP A 1 96 ? 8.753 -17.946 9.727 1.00 59.81 96 ASP A O 1
ATOM 758 N N . LEU A 1 97 ? 6.998 -18.172 8.356 1.00 57.59 97 LEU A N 1
ATOM 759 C CA . LEU A 1 97 ? 6.005 -18.325 9.425 1.00 57.59 97 LEU A CA 1
ATOM 760 C C . LEU A 1 97 ? 5.925 -19.758 9.977 1.00 57.59 97 LEU A C 1
ATOM 762 O O . LEU A 1 97 ? 5.374 -19.964 11.053 1.00 57.59 97 LEU A O 1
ATOM 766 N N . ILE A 1 98 ? 6.463 -20.747 9.256 1.00 58.09 98 ILE A N 1
ATOM 767 C CA . ILE A 1 98 ? 6.507 -22.150 9.703 1.00 58.09 98 ILE A CA 1
ATOM 768 C C . ILE A 1 98 ? 7.835 -22.458 10.409 1.00 58.09 98 ILE A C 1
ATOM 770 O O . ILE A 1 98 ? 7.911 -23.391 11.204 1.00 58.09 98 ILE A O 1
ATOM 774 N N . ARG A 1 99 ? 8.882 -21.656 10.179 1.00 56.16 99 ARG A N 1
ATOM 775 C CA . ARG A 1 99 ? 10.224 -21.889 10.724 1.00 56.16 99 ARG A CA 1
ATOM 776 C C . ARG A 1 99 ? 10.602 -20.914 11.839 1.00 56.16 99 ARG A C 1
ATOM 778 O O . ARG A 1 99 ? 11.718 -20.403 11.850 1.00 56.16 99 ARG A O 1
ATOM 785 N N . SER A 1 100 ? 9.703 -20.706 12.798 1.00 47.25 100 SER A N 1
ATOM 786 C CA . SER A 1 100 ? 10.160 -20.422 14.159 1.00 47.25 100 SER A CA 1
ATOM 787 C C . SER A 1 100 ? 10.336 -21.771 14.855 1.00 47.25 100 SER A C 1
ATOM 789 O O . SER A 1 100 ? 9.344 -22.318 15.339 1.00 47.25 100 SER A O 1
ATOM 791 N N . PRO A 1 101 ? 11.548 -22.351 14.943 1.00 51.56 101 PRO A N 1
ATOM 792 C CA . PRO A 1 101 ? 11.808 -23.129 16.138 1.00 51.56 101 PRO A CA 1
ATOM 793 C C . PRO A 1 101 ? 11.639 -22.152 17.310 1.00 51.56 101 PRO A C 1
ATOM 795 O O . PRO A 1 101 ? 12.034 -20.984 17.221 1.00 51.56 101 PRO A O 1
ATOM 798 N N . ALA A 1 102 ? 10.972 -22.587 18.376 1.00 53.31 102 ALA A N 1
ATOM 799 C CA . ALA A 1 102 ? 11.191 -21.957 19.666 1.00 53.31 102 ALA A CA 1
ATOM 800 C C . ALA A 1 102 ? 12.713 -21.913 19.849 1.00 53.31 102 ALA A C 1
ATOM 802 O O . ALA A 1 102 ? 13.368 -22.931 19.638 1.00 53.31 102 ALA A O 1
ATOM 803 N N . TYR A 1 103 ? 13.264 -20.724 20.072 1.00 54.34 103 TYR A N 1
ATOM 804 C CA . TYR A 1 103 ? 14.691 -20.548 20.302 1.00 54.34 103 TYR A CA 1
ATOM 805 C C . TYR A 1 103 ? 15.078 -21.505 21.438 1.00 54.34 103 TYR A C 1
ATOM 807 O O . TYR A 1 103 ? 14.578 -21.355 22.551 1.00 54.34 103 TYR A O 1
ATOM 815 N N . ASP A 1 104 ? 15.842 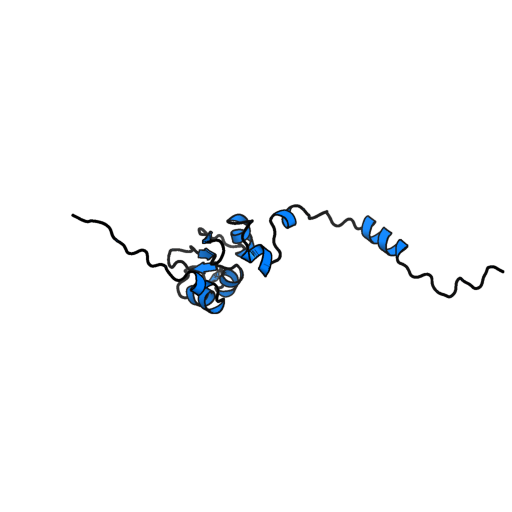-22.547 21.12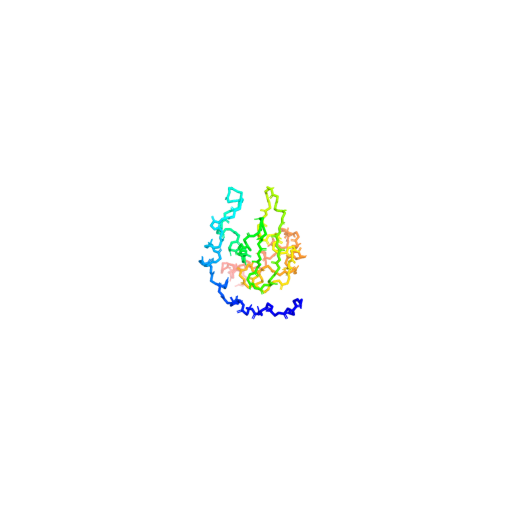3 1.00 58.66 104 ASP A N 1
ATOM 816 C CA . ASP A 1 104 ? 16.291 -23.536 22.095 1.00 58.66 104 ASP A CA 1
ATOM 817 C C . ASP A 1 104 ? 17.608 -23.017 22.670 1.00 58.66 104 ASP A C 1
ATOM 819 O O . ASP A 1 104 ? 18.660 -23.087 22.032 1.00 58.66 104 ASP A O 1
ATOM 823 N N . GLU A 1 105 ? 17.520 -22.406 23.850 1.00 58.44 105 GLU A N 1
ATOM 824 C CA . GLU A 1 105 ? 18.669 -21.850 24.565 1.00 58.44 105 GLU A CA 1
ATOM 825 C C . GLU A 1 105 ? 19.726 -22.930 24.883 1.00 58.44 105 GLU A C 1
ATOM 827 O O . GLU A 1 105 ? 20.906 -22.600 25.019 1.00 58.44 105 GLU A O 1
ATOM 832 N N . GLU A 1 106 ? 19.350 -24.217 24.946 1.00 57.44 106 GLU A N 1
ATOM 833 C CA . GLU A 1 106 ? 20.277 -25.318 25.240 1.00 57.44 106 GLU A CA 1
ATOM 834 C C . GLU A 1 106 ? 21.197 -25.629 24.049 1.00 57.44 106 GLU A C 1
ATOM 836 O O . GLU A 1 106 ? 22.376 -25.933 24.244 1.00 57.44 106 GLU A O 1
ATOM 841 N N . ALA A 1 107 ? 20.703 -25.490 22.814 1.00 61.16 107 ALA A N 1
ATOM 842 C CA . ALA A 1 107 ? 21.486 -25.759 21.605 1.00 61.16 107 ALA A CA 1
ATOM 843 C C . ALA A 1 107 ? 22.595 -24.713 21.378 1.00 61.16 107 ALA A C 1
ATOM 845 O O . ALA A 1 107 ? 23.733 -25.069 21.071 1.00 61.16 107 ALA A O 1
ATOM 846 N N . GLU A 1 108 ? 22.298 -23.430 21.604 1.00 60.84 108 GLU A N 1
ATOM 847 C CA . GLU A 1 108 ? 23.287 -22.344 21.493 1.00 60.84 108 GLU A CA 1
ATOM 848 C C . GLU A 1 108 ? 24.337 -22.411 22.621 1.00 60.84 108 GLU A C 1
ATOM 850 O O . GLU A 1 108 ? 25.517 -22.120 22.404 1.00 60.84 108 GLU A O 1
ATOM 855 N N . ALA A 1 109 ? 23.948 -22.862 23.823 1.00 67.81 109 ALA A N 1
ATOM 856 C CA . ALA A 1 109 ? 24.879 -23.080 24.933 1.00 67.81 109 ALA A CA 1
ATOM 857 C C . ALA A 1 109 ? 25.889 -24.208 24.643 1.00 67.81 109 ALA A C 1
ATOM 859 O O . ALA A 1 109 ? 27.043 -24.138 25.073 1.00 67.81 109 ALA A O 1
ATOM 860 N N . MET A 1 110 ? 25.484 -25.229 23.883 1.00 66.62 110 MET A N 1
ATOM 861 C CA . MET A 1 110 ? 26.375 -26.312 23.460 1.00 66.62 110 MET A CA 1
ATOM 862 C C . MET A 1 110 ? 27.343 -25.876 22.349 1.00 66.62 110 MET A C 1
ATOM 864 O O . MET A 1 110 ? 28.507 -26.278 22.374 1.00 66.62 110 MET A O 1
ATOM 868 N N . GLU A 1 111 ? 26.913 -25.014 21.422 1.00 66.19 111 GLU A N 1
ATOM 869 C CA . GLU A 1 111 ? 27.774 -24.460 20.361 1.00 66.19 111 GLU A CA 1
ATOM 870 C C . GLU A 1 111 ? 28.894 -23.569 20.930 1.00 66.19 111 GLU A C 1
ATOM 872 O O . GLU A 1 111 ? 30.045 -23.653 20.488 1.00 66.19 111 GLU A O 1
ATOM 877 N N . PHE A 1 112 ? 28.612 -22.783 21.979 1.00 56.28 112 PHE A N 1
ATOM 878 C CA . PHE A 1 112 ? 29.630 -21.966 22.655 1.00 56.28 112 PHE A CA 1
ATOM 879 C C . PHE A 1 112 ? 30.757 -22.815 23.268 1.00 56.28 112 PHE A C 1
ATOM 881 O O . PHE A 1 112 ? 31.923 -22.415 23.268 1.00 56.28 112 PHE A O 1
ATOM 888 N N . GLN A 1 113 ? 30.428 -24.022 23.733 1.00 60.28 113 GLN A N 1
ATOM 889 C CA . GLN A 1 113 ? 31.393 -24.944 24.326 1.00 60.28 113 GLN A CA 1
ATOM 890 C C . GLN A 1 113 ? 32.318 -25.596 23.280 1.00 60.28 113 GLN A C 1
ATOM 892 O O . GLN A 1 113 ? 33.427 -26.005 23.620 1.00 60.28 113 GLN A O 1
ATOM 897 N N . LEU A 1 114 ? 31.892 -25.683 22.013 1.00 60.81 114 LEU A N 1
ATOM 898 C CA . LEU A 1 114 ? 32.661 -26.309 20.928 1.00 60.81 114 LEU A CA 1
ATOM 899 C C . LEU A 1 114 ? 33.579 -25.326 20.185 1.00 60.81 114 LEU A C 1
ATOM 901 O O . LEU A 1 114 ? 34.588 -25.745 19.622 1.00 60.81 114 LEU A O 1
ATOM 905 N N . HIS A 1 115 ? 33.259 -24.029 20.203 1.00 61.38 115 HIS A N 1
ATOM 906 C CA . HIS A 1 115 ? 34.019 -22.982 19.507 1.00 61.38 115 HIS A CA 1
ATOM 907 C C . HIS A 1 115 ? 34.911 -22.121 20.410 1.00 61.38 115 HIS A C 1
ATOM 909 O O . HIS A 1 115 ? 35.539 -21.178 19.919 1.00 61.38 115 HIS A O 1
ATOM 915 N N . ALA A 1 116 ? 35.017 -22.429 21.705 1.00 53.75 116 ALA A N 1
ATOM 916 C CA . ALA A 1 116 ? 35.991 -21.765 22.562 1.00 53.75 116 ALA A CA 1
ATOM 917 C C . ALA A 1 116 ? 37.416 -22.014 22.012 1.00 53.75 116 ALA A C 1
ATOM 919 O O . ALA A 1 116 ? 37.840 -23.170 21.919 1.00 53.75 116 ALA A O 1
ATOM 920 N N . PRO A 1 117 ? 38.174 -20.972 21.617 1.00 50.44 117 PRO A N 1
ATOM 921 C CA . PRO A 1 117 ? 39.550 -21.156 21.182 1.00 50.44 117 PRO A CA 1
ATOM 922 C C . PRO A 1 117 ? 40.365 -21.699 22.358 1.00 50.44 117 PRO A C 1
ATOM 924 O O . PRO A 1 117 ? 40.372 -21.103 23.437 1.00 50.44 117 PRO A O 1
ATOM 927 N N . VAL A 1 118 ? 41.057 -22.823 22.145 1.00 51.91 118 VAL A N 1
ATOM 928 C CA . VAL A 1 118 ? 42.081 -23.323 23.071 1.00 51.91 118 VAL A CA 1
ATOM 929 C C . VAL A 1 118 ? 43.070 -22.181 23.311 1.00 51.91 118 VAL A C 1
ATOM 931 O O . VAL A 1 118 ? 43.718 -21.71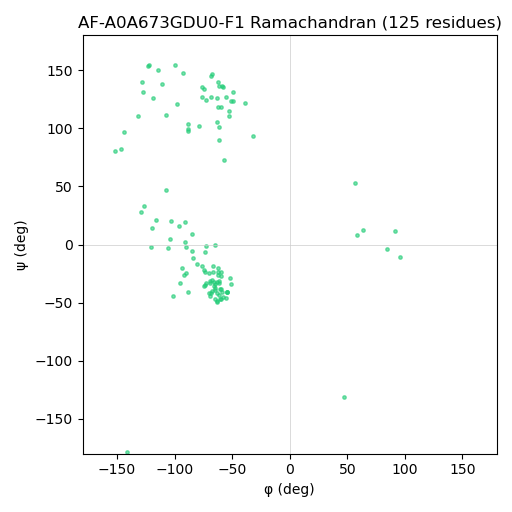3 22.372 1.00 51.91 118 VAL A O 1
ATOM 934 N N . GLN A 1 119 ? 43.142 -21.689 24.550 1.00 47.59 119 GLN A N 1
ATOM 935 C CA . GLN A 1 119 ? 44.124 -20.679 24.931 1.00 47.59 119 GLN A CA 1
ATOM 936 C C . GLN A 1 119 ? 45.531 -21.268 24.722 1.00 47.59 119 GLN A C 1
ATOM 938 O O . GLN A 1 119 ? 45.766 -22.418 25.099 1.00 47.59 119 GLN A O 1
ATOM 943 N N . PRO A 1 120 ? 46.492 -20.517 24.155 1.00 48.88 120 PRO A N 1
ATOM 944 C CA . PRO A 1 120 ? 47.851 -21.012 23.923 1.00 48.88 120 PRO A CA 1
ATOM 945 C C . PRO A 1 120 ? 48.639 -21.321 25.212 1.00 48.88 120 PRO A C 1
ATOM 947 O O . PRO A 1 120 ? 49.783 -21.759 25.130 1.00 48.88 120 PRO A O 1
ATOM 950 N N . GLU A 1 121 ? 48.057 -21.112 26.395 1.00 54.38 121 GLU A N 1
ATOM 951 C CA . GLU A 1 121 ? 48.696 -21.367 27.689 1.00 54.38 121 GLU A CA 1
ATOM 952 C C . GLU A 1 121 ? 48.617 -22.825 28.180 1.00 54.38 121 GLU A C 1
ATOM 954 O O . GLU A 1 121 ? 49.378 -23.187 29.073 1.00 54.38 121 GLU A O 1
ATOM 959 N N . ASP A 1 122 ? 47.810 -23.697 27.562 1.00 51.75 122 ASP A N 1
ATOM 960 C CA . ASP A 1 122 ? 47.698 -25.110 27.988 1.00 51.75 122 ASP A CA 1
ATOM 961 C C . ASP A 1 122 ? 48.679 -26.069 27.267 1.00 51.75 122 ASP A C 1
ATOM 963 O O . ASP A 1 122 ? 48.711 -27.266 27.535 1.00 51.75 122 ASP A O 1
ATOM 967 N N . LEU A 1 123 ? 49.552 -25.569 26.378 1.00 53.81 123 LEU A N 1
ATOM 968 C CA . LEU A 1 123 ? 50.574 -26.394 25.698 1.00 53.81 123 LEU A CA 1
ATOM 969 C C . LEU A 1 123 ? 51.924 -26.456 26.449 1.00 53.81 123 LEU A C 1
ATOM 971 O O . LEU A 1 123 ? 52.951 -26.774 25.851 1.00 53.81 123 LEU A O 1
ATOM 975 N N . ALA A 1 124 ? 51.955 -26.149 27.749 1.00 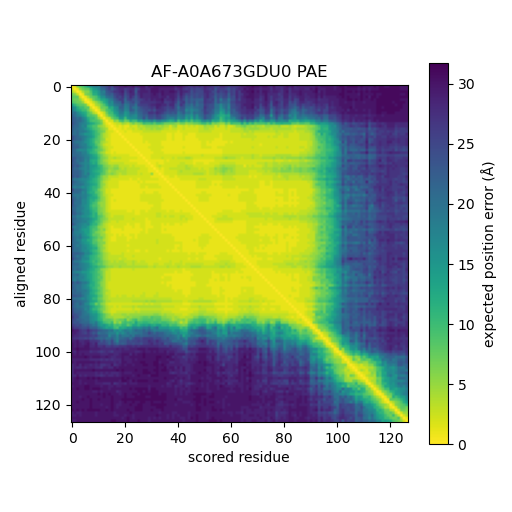52.03 124 ALA A N 1
ATOM 976 C CA . ALA A 1 124 ? 53.187 -26.130 28.551 1.00 52.03 124 ALA A CA 1
ATOM 977 C C . ALA A 1 124 ? 53.202 -27.108 29.745 1.00 52.03 124 ALA A C 1
ATOM 979 O O . ALA A 1 124 ? 54.072 -26.994 30.606 1.00 52.03 124 ALA A O 1
ATOM 980 N N . ALA A 1 125 ? 52.285 -28.082 29.811 1.00 52.06 125 ALA A N 1
ATOM 981 C CA . ALA A 1 125 ? 52.201 -29.021 30.941 1.00 52.06 125 ALA A CA 1
ATOM 982 C C . ALA A 1 125 ? 52.157 -30.514 30.556 1.00 52.06 125 ALA A C 1
ATOM 984 O O . ALA A 1 125 ? 51.631 -31.333 31.309 1.00 52.06 125 ALA A O 1
ATOM 985 N N . ALA A 1 126 ? 52.744 -30.901 29.421 1.00 50.69 126 ALA A N 1
ATOM 986 C CA . ALA A 1 126 ? 52.987 -32.309 29.109 1.00 50.69 126 ALA A CA 1
ATOM 987 C C . ALA A 1 126 ? 54.317 -32.487 28.365 1.00 50.69 126 ALA A C 1
ATOM 989 O O . ALA A 1 126 ? 54.372 -32.346 27.144 1.00 50.69 126 ALA A O 1
ATOM 990 N N . GLY A 1 127 ? 55.374 -32.824 29.111 1.00 42.53 127 GLY A N 1
ATOM 991 C CA . GLY A 1 127 ? 56.644 -33.318 28.567 1.00 42.53 127 GLY A CA 1
ATOM 992 C C . GLY A 1 127 ? 57.867 -32.691 29.198 1.00 42.53 127 GLY A C 1
ATOM 993 O O . GLY A 1 127 ? 58.447 -31.804 28.540 1.00 42.53 127 GLY A O 1
#

Foldseek 3Di:
DDDDDPDPPPPPLCQLVDLVSQLVQCPPQPPCVQDPSNQLSLLQWHDPPDHNWIAHSQPRFIDDPDDRPDRNNVSSCVRPVPGPCCCPSVVRHPCVVVPDDPPDPVVVVVVCVVPDPDDPVVPPPDD

Radius of gyration: 25.05 Å; Cα contacts (8 Å, |Δi|>4): 118; chains: 1; bounding box: 85×46×59 Å

Solvent-accessible surface area (backbone atoms only — not comparable to full-atom values): 7980 Å² total; per-residue (Å²): 135,90,80,88,75,81,73,80,73,79,68,65,65,66,60,46,71,40,58,70,51,17,31,62,48,38,80,79,47,81,51,54,92,82,47,50,43,62,58,38,23,73,51,40,25,29,50,69,88,47,81,75,31,29,30,28,51,79,69,62,45,69,51,58,86,83,55,97,86,66,49,55,55,58,56,43,41,73,67,39,46,81,27,62,58,44,37,73,78,67,67,47,43,67,64,61,79,72,63,65,70,78,84,56,68,68,60,59,57,53,52,56,71,73,67,60,76,81,63,87,77,74,82,77,82,84,135

Sequence (127 aa):
MARSSQDGEIEADDAWSSMPNRVSSFQHFPRTEEFSAERLARAGFYFTGQADRVRCFSCHATVEDWNRGDAPLMRHQQASPSCKFLSCAHGLRASDLIRSPAYDEEAEAMEFQLHAPVQPEDLAAAG

Secondary structure (DSSP, 8-state):
------------GGGGGSHHHHHHGGGG-TTTTTS-HHHHHHTTEEE-SSTT-EEETTT--EE-S--TT--HHHHHHHH-TT-HHHHHHS---GGGGT------HHHHHHHHHHS----GGGGGS--

Nearest PDB structures (foldseek):
  4mtz-assembly1_A  TM=9.056E-01  e=3.902E-08  Homo sapiens
  4oxc-assembly1_A  TM=9.237E-01  e=6.083E-08  Homo sapiens
  4hy4-assembly1_A  TM=9.471E-01  e=3.830E-07  Homo sapiens
  1i3o-assembly1_E  TM=9.516E-01  e=6.363E-07  Homo sapiens
  2uvl-assembly1_B  TM=8.836E-01  e=8.201E-07  Homo sapiens

pLDDT: mean 78.82, std 20.32, range [36.25, 98.19]

Organism: NCBI:txid307959

Mean predicted aligned error: 14.67 Å

InterPro domains:
  IPR001370 BIR repeat [PF00653] (22-86)
  IPR001370 BIR repeat [PS50143] (22-87)
  IPR001370 BIR repeat [SM00238] (17-88)
  IPR001370 BIR repeat [cd00022] (21-86)
  IPR050784 Inhibitor of Apoptosis [PTHR10044] (21-91)